Protein AF-A0A2V7I486-F1 (afdb_monomer_lite)

Secondary structure (DSSP, 8-state):
---HHHHHHHHTTS-PPPSSGGGGGTS-HHHHTTSTTSGGG-TT-----HHHHHHHHHHHHHHHHHHHHT-

pLDDT: mean 94.87, std 4.84, range [65.62, 98.56]

Radius of gyration: 17.28 Å; chains: 1; bounding box: 29×23×48 Å

Foldseek 3Di:
DDDLCVQLVVCVVPVEDRPDPSVVVVHPPVSLVSHCPNPVNVPPDDDDDVVVCVVCVVVVVVVVVCVVVVD

Structure (mmCIF, N/CA/C/O backbone):
data_AF-A0A2V7I486-F1
#
_entry.id   AF-A0A2V7I486-F1
#
loop_
_atom_site.group_PDB
_atom_site.id
_atom_site.type_symbol
_atom_site.label_atom_id
_atom_site.label_alt_id
_atom_site.label_comp_id
_atom_site.label_asym_id
_atom_site.label_entity_id
_atom_site.label_seq_id
_atom_site.pdbx_PDB_ins_code
_atom_site.Cartn_x
_atom_site.Cartn_y
_atom_site.Cartn_z
_atom_site.occupancy
_atom_site.B_iso_or_equiv
_atom_site.auth_seq_id
_atom_site.auth_comp_id
_atom_site.auth_asym_id
_atom_site.auth_atom_id
_atom_site.pdbx_PDB_model_num
ATOM 1 N N . ALA A 1 1 ? 2.892 10.785 -8.520 1.00 74.38 1 ALA A N 1
ATOM 2 C CA . ALA A 1 1 ? 3.708 9.631 -8.079 1.00 74.38 1 ALA A CA 1
ATOM 3 C C . ALA A 1 1 ? 5.193 9.942 -8.276 1.00 74.38 1 ALA A C 1
ATOM 5 O O . ALA A 1 1 ? 5.512 10.705 -9.181 1.00 74.38 1 ALA A O 1
ATOM 6 N N . ALA A 1 2 ? 6.085 9.387 -7.445 1.00 90.12 2 ALA A N 1
ATOM 7 C CA . ALA A 1 2 ? 7.536 9.594 -7.556 1.00 90.12 2 ALA A CA 1
ATOM 8 C C . ALA A 1 2 ? 8.142 8.893 -8.793 1.00 90.12 2 ALA A C 1
ATOM 10 O O . ALA A 1 2 ? 7.445 8.201 -9.537 1.00 90.12 2 ALA A O 1
ATOM 11 N N . ARG A 1 3 ? 9.451 9.068 -9.012 1.00 96.75 3 ARG A N 1
ATOM 12 C CA . ARG A 1 3 ? 10.202 8.520 -10.154 1.00 96.75 3 ARG A CA 1
ATOM 13 C C . ARG A 1 3 ? 10.080 6.983 -10.292 1.00 96.75 3 ARG A C 1
ATOM 15 O O . ARG A 1 3 ? 10.422 6.279 -9.339 1.00 96.75 3 ARG A O 1
ATOM 22 N N . PRO A 1 4 ? 9.665 6.452 -11.464 1.00 96.88 4 PRO A N 1
ATOM 23 C CA . PRO A 1 4 ? 9.499 5.012 -11.697 1.00 96.88 4 PRO A CA 1
ATOM 24 C C . PRO A 1 4 ? 10.749 4.166 -11.438 1.00 96.88 4 PRO A C 1
ATOM 26 O O . PRO A 1 4 ? 10.664 3.115 -10.811 1.00 96.88 4 PRO A O 1
ATOM 29 N N . ASP A 1 5 ? 11.911 4.634 -11.895 1.00 96.25 5 ASP A N 1
ATOM 30 C CA . ASP A 1 5 ? 13.189 3.927 -11.779 1.00 96.25 5 ASP A CA 1
ATOM 31 C C . ASP A 1 5 ? 13.622 3.774 -10.315 1.00 96.25 5 ASP A C 1
ATOM 33 O O . ASP A 1 5 ? 14.140 2.734 -9.914 1.00 96.25 5 ASP A O 1
ATOM 37 N N . ARG A 1 6 ? 13.343 4.789 -9.489 1.00 96.88 6 ARG A N 1
ATOM 38 C CA . ARG A 1 6 ? 13.654 4.769 -8.054 1.00 96.88 6 ARG A CA 1
ATOM 39 C C . ARG A 1 6 ? 12.715 3.856 -7.276 1.00 96.88 6 ARG A C 1
ATOM 41 O O . ARG A 1 6 ? 13.183 3.109 -6.424 1.00 96.88 6 ARG A O 1
ATOM 48 N N . GLN A 1 7 ? 11.423 3.859 -7.603 1.00 96.50 7 GLN A N 1
ATOM 49 C CA . GLN A 1 7 ? 10.483 2.911 -6.998 1.00 96.50 7 GLN A CA 1
ATOM 50 C C . GLN A 1 7 ? 10.795 1.462 -7.393 1.00 96.50 7 GLN A C 1
ATOM 52 O O . GLN A 1 7 ? 10.749 0.580 -6.543 1.00 96.50 7 GLN A O 1
ATOM 57 N N . ALA A 1 8 ? 11.181 1.217 -8.648 1.00 96.1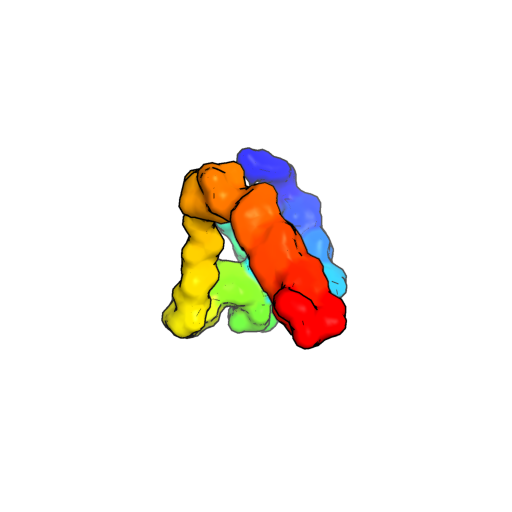9 8 ALA A N 1
ATOM 58 C CA . ALA A 1 8 ? 11.590 -0.110 -9.098 1.00 96.19 8 ALA A CA 1
ATOM 59 C C . ALA A 1 8 ? 12.862 -0.608 -8.402 1.00 96.19 8 ALA A C 1
ATOM 61 O O . ALA A 1 8 ? 12.955 -1.787 -8.074 1.00 96.19 8 ALA A O 1
ATOM 62 N N . ALA A 1 9 ? 13.832 0.279 -8.156 1.00 95.81 9 ALA A N 1
ATOM 63 C CA . ALA A 1 9 ? 15.021 -0.065 -7.383 1.00 95.81 9 ALA A CA 1
ATOM 64 C C . ALA A 1 9 ? 14.664 -0.456 -5.940 1.00 95.81 9 ALA A C 1
ATOM 66 O O . ALA A 1 9 ? 15.208 -1.428 -5.426 1.00 95.81 9 ALA A O 1
ATOM 67 N N . PHE A 1 10 ? 13.719 0.253 -5.313 1.00 95.44 10 PHE A N 1
ATOM 68 C CA . PHE A 1 10 ? 13.273 -0.060 -3.954 1.00 95.44 10 PHE A CA 1
ATOM 69 C C . PHE A 1 10 ? 12.541 -1.406 -3.870 1.00 95.44 10 PHE A C 1
ATOM 71 O O . PHE A 1 10 ? 12.846 -2.200 -2.984 1.00 95.44 10 PHE A O 1
ATOM 78 N N . ALA A 1 11 ? 11.671 -1.706 -4.842 1.00 94.19 11 ALA A N 1
ATOM 79 C CA . ALA A 1 11 ? 10.925 -2.968 -4.915 1.00 94.19 11 ALA A CA 1
ATOM 80 C C . ALA A 1 11 ? 11.820 -4.226 -4.992 1.00 94.19 11 ALA A C 1
ATOM 82 O O . ALA A 1 11 ? 11.366 -5.328 -4.706 1.00 94.19 11 ALA A O 1
ATOM 83 N N . ARG A 1 12 ? 13.095 -4.077 -5.385 1.00 90.25 12 ARG A N 1
ATOM 84 C CA . ARG A 1 12 ? 14.082 -5.175 -5.412 1.00 90.25 12 ARG A CA 1
ATOM 85 C C . ARG A 1 12 ? 14.699 -5.475 -4.047 1.00 90.25 12 ARG A C 1
ATOM 87 O O . ARG A 1 12 ? 15.263 -6.545 -3.870 1.00 90.25 12 ARG A O 1
ATOM 94 N N . VAL A 1 13 ? 14.660 -4.512 -3.128 1.00 93.75 13 VAL A N 1
ATOM 95 C CA . VAL A 1 13 ? 15.239 -4.635 -1.780 1.00 93.75 13 VAL A CA 1
ATOM 96 C C . VAL A 1 13 ? 14.148 -4.921 -0.754 1.00 93.75 13 VAL A C 1
ATOM 98 O O . VAL A 1 13 ? 14.379 -5.650 0.202 1.00 93.75 13 VAL A O 1
ATOM 101 N N . GLN A 1 14 ? 12.958 -4.365 -0.972 1.00 92.31 14 GLN A N 1
ATOM 102 C CA . GLN A 1 14 ? 11.779 -4.575 -0.147 1.00 92.31 14 GLN A CA 1
ATOM 103 C C . GLN A 1 14 ? 10.605 -4.928 -1.070 1.00 92.31 14 GLN A C 1
ATOM 105 O O . GLN A 1 14 ? 10.317 -4.118 -1.954 1.00 92.31 14 GLN A O 1
ATOM 110 N N . PRO A 1 15 ? 9.894 -6.060 -0.882 1.00 89.06 15 PRO A N 1
ATOM 111 C CA . PRO A 1 15 ? 8.829 -6.524 -1.779 1.00 89.06 15 PRO A CA 1
ATOM 112 C C . PRO A 1 15 ? 7.519 -5.739 -1.587 1.00 89.06 15 PRO A C 1
ATOM 114 O O . PRO A 1 15 ? 6.433 -6.293 -1.427 1.00 89.06 15 PRO A O 1
ATOM 117 N N . VAL A 1 16 ? 7.611 -4.410 -1.593 1.00 92.19 16 VAL A N 1
ATOM 118 C CA . VAL A 1 16 ? 6.462 -3.510 -1.606 1.00 92.19 16 VAL A CA 1
ATOM 119 C C . VAL A 1 16 ? 6.096 -3.155 -3.040 1.00 92.19 16 VAL A C 1
ATOM 121 O O . VAL A 1 16 ? 6.945 -2.848 -3.880 1.00 92.19 16 VAL A O 1
ATOM 124 N N . GLY A 1 17 ? 4.797 -3.174 -3.319 1.00 92.50 17 GLY A N 1
ATOM 125 C CA . GLY A 1 17 ? 4.270 -2.760 -4.609 1.00 92.50 17 GLY A CA 1
ATOM 126 C C . GLY A 1 17 ? 4.537 -1.273 -4.887 1.00 92.50 17 GLY A C 1
ATOM 127 O O . GLY A 1 17 ? 4.295 -0.439 -4.011 1.00 92.50 17 GLY A O 1
ATOM 128 N N . PRO A 1 18 ? 4.991 -0.891 -6.095 1.00 94.50 18 PRO A N 1
ATOM 129 C CA . PRO A 1 18 ? 5.197 0.512 -6.430 1.00 94.50 18 PRO A CA 1
ATOM 130 C C . PRO A 1 18 ? 3.855 1.242 -6.556 1.00 94.50 18 PRO A C 1
ATOM 132 O O . PRO A 1 18 ? 2.902 0.733 -7.147 1.00 94.50 18 PRO A O 1
ATOM 135 N N . THR A 1 19 ? 3.799 2.484 -6.078 1.00 93.69 19 THR A N 1
ATOM 136 C CA . THR A 1 19 ? 2.636 3.364 -6.288 1.00 93.69 19 THR A CA 1
ATOM 137 C C . THR A 1 19 ? 2.615 3.962 -7.699 1.00 93.69 19 THR A C 1
ATOM 139 O O . THR A 1 19 ? 1.565 4.355 -8.204 1.00 93.69 19 THR A O 1
ATOM 142 N N . ASN A 1 20 ? 3.767 4.020 -8.377 1.00 95.56 20 ASN A N 1
ATOM 143 C CA . ASN A 1 20 ? 3.881 4.397 -9.780 1.00 95.56 20 ASN A CA 1
ATOM 144 C C . ASN A 1 20 ? 3.870 3.149 -10.675 1.00 95.56 20 ASN A C 1
ATOM 146 O O . ASN A 1 20 ? 4.870 2.438 -10.765 1.00 95.56 20 ASN A O 1
ATOM 150 N N . LYS A 1 21 ? 2.782 2.932 -11.426 1.00 94.12 21 LYS A N 1
ATOM 151 C CA . LYS A 1 21 ? 2.648 1.796 -12.362 1.00 94.12 21 LYS A CA 1
ATOM 152 C C . LYS A 1 21 ? 3.774 1.729 -13.406 1.00 94.12 21 LYS A C 1
ATOM 154 O O . LYS A 1 21 ? 4.119 0.646 -13.864 1.00 94.12 21 LYS A O 1
ATOM 159 N N . GLY A 1 22 ? 4.395 2.862 -13.752 1.00 96.25 22 GLY A N 1
ATOM 160 C CA . GLY A 1 22 ? 5.542 2.902 -14.6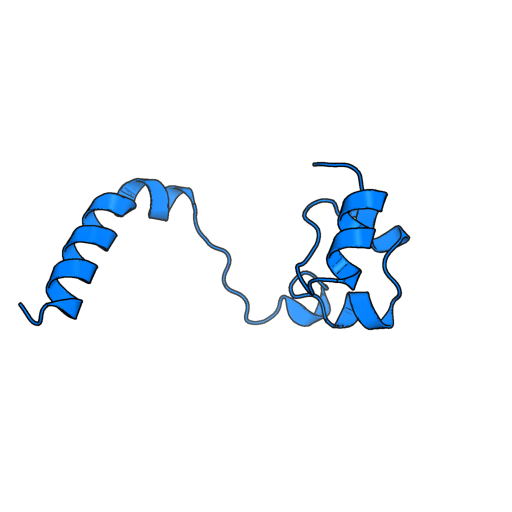63 1.00 96.25 22 GLY A CA 1
ATOM 161 C C . GLY A 1 22 ? 6.787 2.180 -14.134 1.00 96.25 22 GLY A C 1
ATOM 162 O O . GLY A 1 22 ? 7.659 1.838 -14.930 1.00 96.25 22 GLY A O 1
ATOM 163 N N . ALA A 1 23 ? 6.875 1.925 -12.824 1.00 96.56 23 ALA A N 1
ATOM 164 C CA . ALA A 1 23 ? 7.989 1.204 -12.213 1.00 96.56 23 ALA A CA 1
ATOM 165 C C . ALA A 1 23 ? 8.081 -0.245 -12.711 1.00 96.56 23 ALA A C 1
ATOM 167 O O . ALA A 1 23 ? 9.186 -0.756 -12.866 1.00 96.56 23 ALA A O 1
ATOM 168 N N . TYR A 1 24 ? 6.952 -0.872 -13.066 1.00 95.88 24 TYR A N 1
ATOM 169 C CA . TYR A 1 24 ? 6.918 -2.238 -13.601 1.00 95.88 24 TYR A CA 1
ATOM 170 C C . TYR A 1 24 ? 7.723 -2.412 -14.898 1.00 95.88 24 TYR A C 1
ATOM 172 O O . TYR A 1 24 ? 8.159 -3.517 -15.189 1.00 95.88 24 TYR A O 1
ATOM 180 N N . LYS A 1 25 ? 8.020 -1.329 -15.635 1.00 96.62 25 LYS A N 1
ATOM 181 C CA . LYS A 1 25 ? 8.939 -1.367 -16.791 1.00 96.62 25 LYS A CA 1
ATOM 182 C C . LYS A 1 25 ? 10.388 -1.698 -16.409 1.00 96.62 25 LYS A C 1
ATOM 184 O O . LYS A 1 25 ? 11.168 -2.090 -17.267 1.00 96.62 25 LYS A O 1
ATOM 189 N N . PHE A 1 26 ? 10.757 -1.490 -15.146 1.00 96.31 26 PHE A N 1
ATOM 190 C CA . PHE A 1 26 ? 12.120 -1.629 -14.630 1.00 96.31 26 PHE A CA 1
ATOM 191 C C . PHE A 1 26 ? 12.255 -2.762 -13.595 1.00 96.31 26 PHE A C 1
ATOM 193 O O . PHE A 1 26 ? 13.363 -3.034 -13.120 1.00 96.31 26 PHE A O 1
ATOM 200 N N . ILE A 1 27 ? 11.152 -3.415 -13.216 1.00 95.75 27 ILE A N 1
ATOM 201 C CA . ILE A 1 27 ? 11.134 -4.521 -12.250 1.00 95.75 27 ILE A CA 1
ATOM 202 C C . ILE A 1 27 ? 11.251 -5.842 -13.029 1.00 95.75 27 ILE A C 1
ATOM 204 O O . ILE A 1 27 ? 10.463 -6.058 -13.948 1.00 95.75 27 ILE A O 1
ATOM 208 N N . PRO A 1 28 ? 12.216 -6.725 -12.704 1.00 95.25 28 PRO A N 1
ATOM 209 C CA . PRO A 1 28 ? 12.291 -8.055 -13.310 1.00 95.25 28 PRO A CA 1
ATOM 210 C C . PRO A 1 28 ? 11.002 -8.855 -13.077 1.00 95.25 28 PRO A C 1
ATOM 212 O O . PRO A 1 28 ? 10.449 -8.802 -11.983 1.00 95.25 28 PRO A O 1
ATOM 215 N N . ASP A 1 29 ? 10.553 -9.633 -14.066 1.00 95.06 29 ASP A N 1
ATOM 216 C CA . ASP A 1 29 ? 9.258 -10.339 -14.007 1.00 95.06 29 ASP A CA 1
ATOM 217 C C . ASP A 1 29 ? 9.118 -11.262 -12.784 1.00 95.06 29 ASP A C 1
ATOM 219 O O . ASP A 1 29 ? 8.075 -11.270 -12.138 1.00 95.06 29 ASP A O 1
ATOM 223 N N . HIS A 1 30 ? 10.187 -11.973 -12.404 1.00 94.69 30 HIS A N 1
ATOM 224 C CA . HIS A 1 30 ? 10.170 -12.838 -11.218 1.00 94.69 30 HIS A CA 1
ATOM 225 C C . HIS A 1 30 ? 9.909 -12.053 -9.923 1.00 94.69 30 HIS A C 1
ATOM 227 O O . HIS A 1 30 ? 9.114 -12.499 -9.111 1.00 94.69 30 HIS A O 1
ATOM 233 N N . ILE A 1 31 ? 10.484 -10.851 -9.774 1.00 95.38 31 ILE A N 1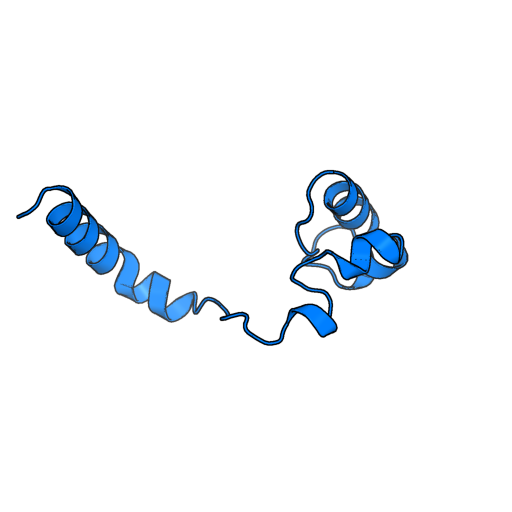
ATOM 234 C CA . ILE A 1 31 ? 10.202 -9.963 -8.634 1.00 95.38 31 ILE A CA 1
ATOM 235 C C . ILE A 1 31 ? 8.788 -9.398 -8.739 1.00 95.38 31 ILE A C 1
ATOM 237 O O . ILE A 1 31 ? 8.068 -9.348 -7.749 1.00 95.38 31 ILE A O 1
ATOM 241 N N . ALA A 1 32 ? 8.366 -8.974 -9.935 1.00 96.19 32 ALA A N 1
ATOM 242 C CA . ALA A 1 32 ? 7.055 -8.363 -10.135 1.00 96.19 32 ALA A CA 1
ATOM 243 C C . ALA A 1 32 ? 5.918 -9.286 -9.677 1.00 96.19 32 ALA A C 1
ATOM 245 O O . ALA A 1 32 ? 4.980 -8.801 -9.054 1.00 96.19 32 ALA A O 1
ATOM 246 N N . ARG A 1 33 ? 6.025 -10.594 -9.938 1.00 96.12 33 ARG A N 1
ATOM 247 C CA . ARG A 1 33 ? 5.029 -11.605 -9.543 1.00 96.12 33 ARG A CA 1
ATOM 248 C C . ARG A 1 33 ? 4.924 -11.829 -8.036 1.00 96.12 33 ARG A C 1
ATOM 250 O O . ARG A 1 33 ? 3.906 -12.343 -7.589 1.00 96.12 33 ARG A O 1
ATOM 257 N N . GLU A 1 34 ? 5.930 -11.443 -7.260 1.00 94.94 34 GLU A N 1
ATOM 258 C CA . GLU A 1 34 ? 5.912 -11.547 -5.795 1.00 94.94 34 GLU A CA 1
ATOM 259 C C . GLU A 1 34 ? 5.272 -10.316 -5.131 1.00 94.94 34 GLU A C 1
ATOM 261 O O . GLU A 1 34 ? 4.930 -10.353 -3.951 1.00 94.94 34 GLU A O 1
ATOM 266 N N . LEU A 1 35 ? 5.080 -9.214 -5.869 1.00 9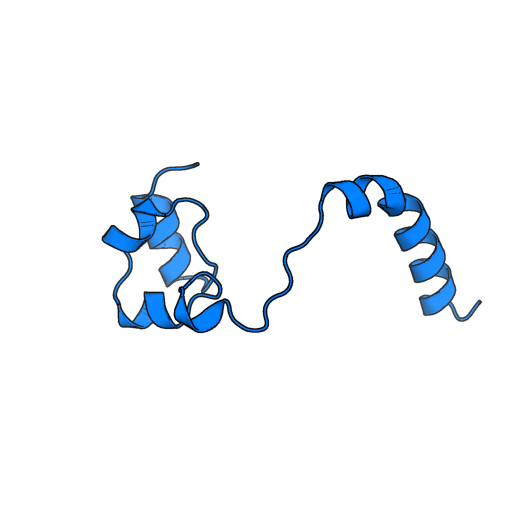5.75 35 LEU A N 1
ATOM 267 C CA . LEU A 1 35 ? 4.585 -7.970 -5.283 1.00 95.75 35 LEU A CA 1
ATOM 268 C C . LEU A 1 35 ? 3.076 -8.040 -4.998 1.00 95.75 35 LEU A C 1
ATOM 270 O O . LEU A 1 35 ? 2.314 -8.466 -5.872 1.00 95.75 35 LEU A O 1
ATOM 274 N N . PRO A 1 36 ? 2.596 -7.509 -3.854 1.00 93.69 36 PRO A N 1
ATOM 275 C CA . PRO A 1 36 ? 1.164 -7.473 -3.538 1.00 93.69 36 PRO A CA 1
ATOM 276 C C . PRO A 1 36 ? 0.316 -6.757 -4.597 1.00 93.69 36 PRO A C 1
ATOM 278 O O . PRO A 1 36 ? -0.854 -7.065 -4.776 1.00 93.69 36 PRO A O 1
ATOM 281 N N . THR A 1 37 ? 0.902 -5.796 -5.322 1.00 94.00 37 THR A N 1
ATOM 282 C CA . 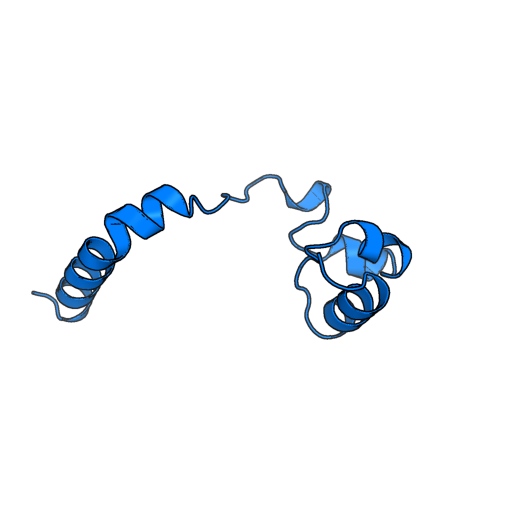THR A 1 37 ? 0.191 -5.017 -6.348 1.00 94.00 37 THR A CA 1
ATOM 283 C C . THR A 1 37 ? 0.267 -5.621 -7.752 1.00 94.00 37 THR A C 1
ATOM 285 O O . THR A 1 37 ? -0.187 -4.985 -8.708 1.00 94.00 37 THR A O 1
ATOM 288 N N . TYR A 1 38 ? 0.824 -6.827 -7.905 1.00 94.81 38 TYR A N 1
ATOM 289 C CA . TYR A 1 38 ? 0.759 -7.565 -9.162 1.00 94.81 38 TYR A CA 1
ATOM 290 C C . TYR A 1 38 ? -0.684 -8.023 -9.424 1.00 94.81 38 TYR A C 1
ATOM 292 O O . TYR A 1 38 ? -1.334 -8.485 -8.488 1.00 94.81 38 TYR A O 1
ATOM 300 N N . PRO A 1 39 ? -1.211 -7.957 -10.665 1.00 93.19 39 PRO A N 1
ATOM 301 C CA . PRO A 1 39 ? -2.626 -8.236 -10.929 1.00 93.19 39 PRO A CA 1
ATOM 302 C C . PRO A 1 39 ? -3.126 -9.589 -10.411 1.00 93.19 39 PRO A C 1
ATOM 304 O O . PRO A 1 39 ? -4.239 -9.668 -9.901 1.00 93.19 39 PRO A O 1
ATOM 307 N N . ALA A 1 40 ? -2.301 -10.637 -10.499 1.00 95.69 40 ALA A N 1
ATOM 308 C CA . ALA A 1 40 ? -2.660 -11.971 -10.013 1.00 95.69 40 ALA A CA 1
ATOM 309 C C . ALA A 1 40 ? -2.706 -12.082 -8.476 1.00 95.69 40 ALA A C 1
ATOM 311 O O . ALA A 1 40 ? -3.313 -13.017 -7.968 1.00 95.69 40 ALA A O 1
ATOM 312 N N . ASN A 1 41 ? -2.113 -11.124 -7.756 1.00 95.19 41 ASN A N 1
ATOM 313 C CA . ASN A 1 41 ? -2.050 -11.091 -6.292 1.00 95.19 41 ASN A CA 1
ATOM 314 C C . ASN A 1 41 ? -3.110 -10.167 -5.671 1.00 95.19 41 ASN A C 1
ATOM 316 O O . ASN A 1 41 ? -3.244 -10.124 -4.454 1.00 95.19 41 ASN A O 1
ATOM 320 N N . LEU A 1 42 ? -3.868 -9.428 -6.492 1.00 93.62 42 LEU A N 1
ATOM 321 C CA . LEU A 1 42 ? -4.966 -8.578 -6.022 1.00 93.62 42 LEU A CA 1
ATOM 322 C C . LEU A 1 42 ? -6.161 -9.356 -5.439 1.00 93.62 42 LEU A C 1
ATOM 324 O O . LEU A 1 42 ? -6.764 -8.859 -4.484 1.00 93.62 42 LEU A O 1
ATOM 328 N N . PRO A 1 43 ? -6.556 -10.530 -5.975 1.00 96.50 43 PRO A N 1
ATOM 329 C CA . PRO A 1 43 ? -7.657 -11.296 -5.403 1.00 96.50 43 PRO A CA 1
ATOM 330 C C . PRO A 1 43 ? -7.398 -11.647 -3.931 1.00 96.50 43 PRO A C 1
ATOM 332 O O . PRO A 1 43 ? -6.369 -12.222 -3.594 1.00 96.50 43 PRO A O 1
ATOM 335 N N . GLY A 1 44 ? -8.353 -11.318 -3.059 1.00 93.44 44 GLY A N 1
ATOM 336 C CA . GLY A 1 44 ? -8.264 -11.575 -1.617 1.00 93.44 44 GLY A CA 1
ATOM 337 C C . GLY A 1 44 ? -7.669 -10.432 -0.789 1.00 93.44 44 GLY A C 1
ATOM 338 O O . GLY A 1 44 ? -7.730 -10.496 0.437 1.00 93.44 44 GLY A O 1
ATOM 339 N N . LEU A 1 45 ? -7.152 -9.372 -1.420 1.00 93.25 45 LEU A N 1
ATOM 340 C CA . LEU A 1 45 ? -6.755 -8.159 -0.705 1.00 93.25 45 LEU A CA 1
ATOM 341 C C . LEU A 1 45 ? -7.970 -7.283 -0.388 1.00 93.25 45 LEU A C 1
ATOM 343 O O . LEU A 1 45 ? -8.903 -7.165 -1.184 1.00 93.25 45 LEU A O 1
ATOM 347 N N . VAL A 1 46 ? -7.919 -6.621 0.766 1.00 94.62 46 VAL A N 1
ATOM 348 C CA . VAL A 1 46 ? -8.857 -5.561 1.140 1.00 94.62 46 VAL A CA 1
ATOM 349 C C . VAL A 1 46 ? -8.125 -4.234 1.023 1.00 94.62 46 VAL A C 1
ATOM 351 O O . VAL A 1 46 ? -7.035 -4.069 1.570 1.00 94.62 46 VAL A O 1
ATOM 354 N N . TYR A 1 47 ? -8.718 -3.299 0.289 1.00 91.25 47 TYR A N 1
ATOM 355 C CA . TYR A 1 47 ? -8.218 -1.935 0.236 1.00 91.25 47 TYR A CA 1
ATOM 356 C C . TYR A 1 47 ? -8.649 -1.191 1.492 1.00 91.25 47 TYR A C 1
ATOM 358 O O . TYR A 1 47 ? -9.806 -1.259 1.902 1.00 91.25 47 TYR A O 1
ATOM 366 N N . GLU A 1 48 ? -7.698 -0.486 2.085 1.00 94.25 48 GLU A N 1
ATOM 367 C CA . GLU A 1 48 ? -7.959 0.427 3.183 1.00 94.25 48 GLU A CA 1
ATOM 368 C C . GLU A 1 48 ? -8.879 1.567 2.716 1.00 94.25 48 GLU A C 1
ATOM 370 O O . GLU A 1 48 ? -8.687 2.110 1.626 1.00 94.25 48 GLU A O 1
ATOM 375 N N . ASP A 1 49 ? -9.870 1.921 3.536 1.00 97.38 49 ASP A N 1
ATOM 376 C CA . ASP A 1 49 ? -10.699 3.113 3.348 1.00 97.38 49 ASP A CA 1
ATOM 377 C C . ASP A 1 49 ? -10.118 4.252 4.207 1.00 97.38 49 ASP A C 1
ATOM 379 O O . ASP A 1 49 ? -10.361 4.293 5.420 1.00 97.38 49 ASP A O 1
ATOM 383 N N . PRO A 1 50 ? -9.320 5.164 3.617 1.00 96.81 50 PRO A N 1
ATOM 384 C CA . PRO A 1 50 ? -8.666 6.221 4.377 1.00 96.81 50 PRO A CA 1
ATOM 385 C C . PRO A 1 50 ? -9.660 7.243 4.942 1.00 96.81 50 PRO A C 1
ATOM 387 O O . PRO A 1 50 ? -9.368 7.848 5.974 1.00 96.81 50 PRO A O 1
ATOM 390 N N . ASP A 1 51 ? -10.829 7.420 4.318 1.00 98.12 51 ASP A N 1
ATOM 391 C CA . ASP A 1 51 ? -11.841 8.373 4.778 1.00 98.12 51 ASP A CA 1
ATOM 392 C C . ASP A 1 51 ? -12.552 7.822 6.019 1.00 98.12 51 ASP A C 1
ATOM 394 O O . ASP A 1 51 ? -12.705 8.528 7.023 1.00 98.12 51 ASP A O 1
ATOM 398 N N . TRP A 1 52 ? -12.924 6.537 5.996 1.00 98.12 52 TRP A N 1
ATOM 399 C CA . TRP A 1 52 ? -13.503 5.878 7.166 1.00 98.12 52 TRP A CA 1
ATOM 400 C C . TRP A 1 52 ? -12.509 5.829 8.328 1.00 98.12 52 TRP A C 1
ATOM 402 O O . TRP A 1 52 ? -12.882 6.147 9.460 1.00 98.12 52 TRP A O 1
ATOM 412 N N . ILE A 1 53 ? -11.247 5.480 8.066 1.00 97.81 53 ILE A N 1
ATOM 413 C CA . ILE A 1 53 ? -10.211 5.452 9.108 1.00 97.81 53 ILE A CA 1
ATOM 414 C C . ILE A 1 53 ? -9.984 6.848 9.672 1.00 97.81 53 ILE A C 1
ATOM 416 O O . ILE A 1 53 ? -10.052 7.020 10.887 1.00 97.81 53 ILE A O 1
ATOM 420 N N . GLY A 1 54 ? -9.816 7.860 8.818 1.00 98.06 54 GLY A N 1
ATOM 421 C CA . GLY A 1 54 ? -9.645 9.245 9.253 1.00 98.06 54 GLY A CA 1
ATOM 422 C C . GLY A 1 54 ? -10.790 9.732 10.146 1.00 98.06 54 GLY A C 1
ATOM 423 O O . GLY A 1 54 ? -10.542 10.351 11.180 1.00 98.06 54 GLY A O 1
ATOM 424 N N . ALA A 1 55 ? -12.037 9.392 9.806 1.00 98.56 55 ALA A N 1
ATOM 425 C CA . ALA A 1 55 ? -13.210 9.768 10.598 1.00 98.56 55 ALA A CA 1
ATOM 426 C C . ALA A 1 55 ? -13.341 9.001 11.930 1.00 98.56 55 ALA A C 1
ATOM 428 O O . ALA A 1 55 ? -14.019 9.477 12.842 1.00 98.56 55 ALA A O 1
ATOM 429 N N . ASN A 1 56 ? -12.720 7.822 12.059 1.00 98.44 56 ASN A N 1
ATOM 430 C CA . ASN A 1 56 ? -12.870 6.936 13.221 1.00 98.44 56 ASN A CA 1
ATOM 431 C C . ASN A 1 56 ? -11.587 6.756 14.049 1.00 98.44 56 ASN A C 1
ATOM 433 O O . ASN A 1 56 ? -11.651 6.104 15.092 1.00 98.44 56 ASN A O 1
ATOM 437 N N . GLN A 1 57 ? -10.457 7.338 13.637 1.00 98.31 57 GLN A N 1
ATOM 438 C CA . GLN A 1 57 ? -9.128 7.109 14.215 1.00 98.31 57 GLN A CA 1
ATOM 439 C C . GLN A 1 57 ? -9.117 7.188 15.751 1.00 98.31 57 GLN A C 1
ATOM 441 O O . GLN A 1 57 ? -8.730 6.227 16.411 1.00 98.31 57 GLN A O 1
ATOM 446 N N . ALA A 1 58 ? -9.636 8.276 16.332 1.00 98.44 58 ALA A N 1
ATOM 447 C CA . ALA A 1 58 ? -9.659 8.463 17.787 1.00 98.44 58 ALA A CA 1
ATOM 448 C C . ALA A 1 58 ? -10.471 7.377 18.520 1.00 98.44 58 ALA A C 1
ATOM 450 O O . ALA A 1 58 ? -10.074 6.890 19.576 1.00 98.44 58 ALA A O 1
ATOM 451 N N . LYS A 1 59 ? -11.597 6.949 17.936 1.00 98.38 59 LYS A N 1
ATOM 452 C CA . LYS A 1 59 ? -12.448 5.893 18.502 1.00 98.38 59 LYS A CA 1
ATOM 453 C C . LYS A 1 59 ? -11.799 4.513 18.382 1.00 98.38 59 LYS A C 1
ATOM 455 O O . LYS A 1 59 ? -12.004 3.665 19.249 1.00 98.38 59 LYS A O 1
ATOM 460 N N . ILE A 1 60 ? -11.054 4.267 17.304 1.00 98.00 60 ILE A N 1
ATOM 461 C CA . ILE A 1 60 ? -10.268 3.039 17.133 1.00 98.00 60 ILE A CA 1
ATOM 462 C C . ILE A 1 60 ? -9.192 2.978 18.220 1.00 98.00 60 ILE A C 1
ATOM 464 O O . ILE A 1 60 ? -9.103 1.968 18.916 1.00 98.00 60 ILE A O 1
ATOM 468 N N . GLU A 1 61 ? -8.434 4.061 18.405 1.00 98.19 61 GLU A N 1
ATOM 469 C CA . GLU A 1 61 ? -7.361 4.158 19.402 1.00 98.19 61 GLU A CA 1
ATOM 470 C C . GLU A 1 61 ? -7.870 3.939 20.833 1.00 98.19 61 GLU A C 1
ATOM 472 O O . GLU A 1 61 ? -7.307 3.119 21.559 1.00 98.19 61 GLU A O 1
ATOM 477 N N . GLU A 1 62 ? -8.967 4.596 21.224 1.00 98.19 62 GLU A N 1
ATOM 478 C CA . GLU A 1 62 ? -9.573 4.431 22.552 1.00 98.19 62 GLU A CA 1
ATOM 479 C C . GLU A 1 62 ? -9.978 2.974 22.820 1.00 98.19 62 GLU A C 1
ATOM 481 O O . GLU A 1 62 ? -9.593 2.384 23.833 1.00 98.19 62 GLU A O 1
ATOM 486 N N . ARG A 1 63 ? -10.726 2.367 21.890 1.00 98.12 63 ARG A N 1
ATOM 487 C CA . ARG A 1 63 ? -11.217 0.989 22.044 1.00 98.12 63 ARG A CA 1
ATOM 488 C C . ARG A 1 63 ? -10.081 -0.023 22.045 1.00 98.12 63 ARG A C 1
ATOM 490 O O . ARG A 1 63 ? -10.160 -1.028 22.746 1.00 98.12 63 ARG A O 1
ATOM 497 N N . TRP A 1 64 ? -9.043 0.224 21.253 1.00 98.25 64 TRP A N 1
ATOM 498 C CA . TRP A 1 64 ? -7.861 -0.625 21.231 1.00 98.25 64 TRP A CA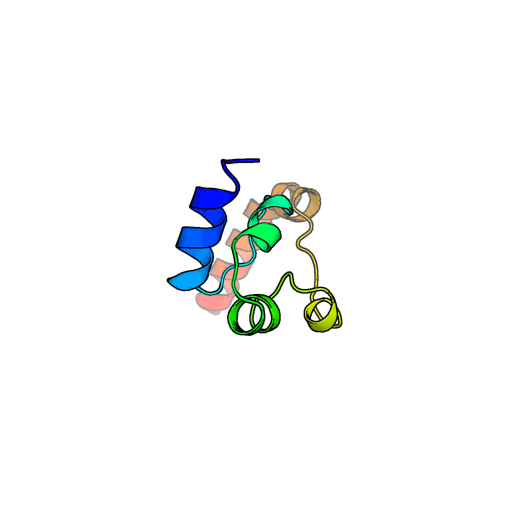 1
ATOM 499 C C . TRP A 1 64 ? -7.091 -0.552 22.552 1.00 98.25 64 TRP A C 1
ATOM 501 O O . TRP A 1 64 ? -6.702 -1.591 23.085 1.00 98.25 64 TRP A O 1
ATOM 511 N N . ALA A 1 65 ? -6.932 0.649 23.119 1.00 98.06 65 ALA A N 1
ATOM 512 C CA . ALA A 1 65 ? -6.286 0.837 24.416 1.00 98.06 65 ALA A CA 1
ATOM 513 C C . ALA A 1 65 ? -7.045 0.123 25.548 1.00 98.06 65 ALA A C 1
ATOM 515 O O . ALA A 1 65 ? -6.424 -0.586 26.338 1.00 98.06 65 ALA A O 1
ATOM 516 N N . GLN A 1 66 ? -8.374 0.254 25.581 1.00 98.19 66 GLN A N 1
ATOM 517 C CA . GLN A 1 66 ? -9.259 -0.473 26.503 1.00 98.19 66 GLN A CA 1
ATOM 518 C C . GLN A 1 66 ? -9.093 -1.993 26.358 1.00 98.19 66 GLN A C 1
ATOM 520 O O . GLN A 1 66 ? -8.768 -2.688 27.321 1.00 98.19 66 GLN A O 1
ATOM 525 N N . TRP A 1 67 ? -9.180 -2.498 25.121 1.00 97.81 67 TRP A N 1
ATOM 526 C CA . TRP A 1 67 ? -9.049 -3.926 24.834 1.00 97.81 67 TRP A CA 1
ATOM 527 C C . TRP A 1 67 ? -7.700 -4.511 25.279 1.00 97.81 67 TRP A C 1
ATOM 529 O O . TRP A 1 67 ? -7.685 -5.555 25.930 1.00 97.81 67 TRP A O 1
ATOM 539 N N . ILE A 1 68 ? -6.575 -3.843 24.985 1.00 97.62 68 ILE A N 1
ATOM 540 C CA . ILE A 1 68 ? -5.242 -4.307 25.418 1.00 97.62 68 ILE A CA 1
ATOM 541 C C . ILE A 1 68 ? -5.097 -4.251 26.941 1.00 97.62 68 ILE A C 1
ATOM 543 O O . ILE A 1 68 ? -4.478 -5.136 27.531 1.00 97.62 68 ILE A O 1
ATOM 547 N N . ALA A 1 69 ? -5.642 -3.216 27.582 1.00 96.31 69 ALA A N 1
ATOM 548 C CA . ALA A 1 69 ? -5.604 -3.078 29.034 1.00 96.31 69 ALA A CA 1
ATOM 549 C C . ALA A 1 69 ? -6.549 -4.060 29.755 1.00 96.31 69 ALA A C 1
ATOM 551 O O . ALA A 1 69 ? -6.437 -4.223 30.970 1.00 96.31 69 ALA A O 1
ATOM 552 N N . GLY A 1 70 ? -7.441 -4.735 29.021 1.00 91.19 70 GLY A N 1
ATOM 553 C CA . GLY A 1 70 ? -8.408 -5.686 29.567 1.00 91.19 70 GLY A CA 1
ATOM 554 C C . GLY A 1 70 ? -9.541 -5.025 30.354 1.00 91.19 70 GLY A C 1
ATOM 555 O O . GLY A 1 70 ? -10.102 -5.669 31.243 1.00 91.19 70 GLY A O 1
ATOM 556 N N . VAL A 1 71 ? -9.847 -3.758 30.055 1.00 65.62 71 VAL A N 1
ATOM 557 C CA . VAL A 1 71 ? -10.879 -2.939 30.719 1.00 65.62 71 VAL A CA 1
ATOM 558 C C . VAL A 1 71 ? -11.920 -2.422 29.742 1.00 65.62 71 VAL A C 1
ATOM 560 O O . VAL A 1 71 ? -11.584 -2.244 28.551 1.00 65.62 71 VAL A O 1
#

Sequence (71 aa):
AARPDRQAAFARVQPVGPTNKGAYKFIPDHIARELPTYPANLPGLVYEDPDWIGANQAKIEERWAQWIAGV